Protein AF-A0A5N6P739-F1 (afdb_monomer_lite)

Radius of gyration: 19.02 Å; chains: 1; bounding box: 38×50×59 Å

Foldseek 3Di:
DPPDCQWAFEWEQEPVRAIRDRDIDGPPDDPVNVVVVCVVPVDDPPPRPPPDDDDPDGYHYHYDYDDDDPPPPPPDDDDDD

Secondary structure (DSSP, 8-state):
------EEEEEEEETTS-EEEEEEEETT--HHHHHHHHHHT---TT---------SSSEEEEEE------------SSS--

Organism: NCBI:txid192012

InterPro domains:
  IPR029071 Ubiquitin-like domain superfamily [SSF54236] (4-72)
  IPR039540 UBL3-like, ubiquitin domain [PF13881] (6-44)
  IPR039540 UBL3-like, ubiquitin domain [PF13881] (45-77)
  IPR040015 UBL3-like [PTHR13169] (1-44)

pLDDT: mean 71.61, std 14.84, range [40.69, 91.31]

Structure (mmCIF, N/CA/C/O backbone):
data_AF-A0A5N6P739-F1
#
_entry.id   AF-A0A5N6P739-F1
#
loop_
_atom_site.group_PDB
_atom_site.id
_atom_site.type_symbol
_atom_site.label_atom_id
_atom_site.label_alt_id
_atom_site.label_comp_id
_atom_site.label_asym_id
_atom_site.label_entity_id
_atom_site.label_seq_id
_atom_site.pdbx_PDB_ins_code
_atom_site.Cartn_x
_atom_site.Cartn_y
_atom_site.Cartn_z
_atom_site.occupancy
_atom_site.B_iso_or_equiv
_atom_site.auth_seq_id
_atom_site.auth_comp_id
_atom_site.auth_asym_id
_atom_site.auth_atom_id
_atom_site.pdbx_PDB_model_num
ATOM 1 N N . MET A 1 1 ? -17.986 -8.774 24.604 1.00 40.69 1 MET A N 1
ATOM 2 C CA . MET A 1 1 ? -17.475 -7.611 23.851 1.00 40.69 1 MET A CA 1
ATOM 3 C C . MET A 1 1 ? -16.712 -8.128 22.646 1.00 40.69 1 MET A C 1
ATOM 5 O O . MET A 1 1 ? -15.645 -8.696 22.827 1.00 40.69 1 MET A O 1
ATOM 9 N N . SER A 1 2 ? -17.292 -8.035 21.447 1.00 45.78 2 SER A N 1
ATOM 10 C CA . SER A 1 2 ? -16.556 -8.296 20.206 1.00 45.78 2 SER A CA 1
ATOM 11 C C . SER A 1 2 ? -15.630 -7.103 20.017 1.00 45.78 2 SER A C 1
ATOM 13 O O . SER A 1 2 ? -16.107 -5.992 19.799 1.00 45.78 2 SER A O 1
ATOM 15 N N . GLY A 1 3 ? -14.331 -7.311 20.244 1.00 52.22 3 GLY A N 1
ATOM 16 C CA . GLY A 1 3 ? -13.323 -6.357 19.809 1.00 52.22 3 GLY A CA 1
ATOM 17 C C . GLY A 1 3 ? -13.503 -6.217 18.310 1.00 52.22 3 GLY A C 1
ATOM 18 O O . GLY A 1 3 ? -13.252 -7.166 17.568 1.00 52.22 3 GLY A O 1
ATOM 19 N N . VAL A 1 4 ? -14.061 -5.083 17.899 1.00 55.47 4 VAL A N 1
ATOM 20 C CA . VAL A 1 4 ? -14.041 -4.632 16.515 1.00 55.47 4 VAL A CA 1
ATOM 21 C C . VAL A 1 4 ? -12.622 -4.869 16.019 1.00 55.47 4 VAL A C 1
ATOM 23 O O . VAL A 1 4 ? -11.660 -4.525 16.705 1.00 55.47 4 VAL A O 1
ATOM 26 N N . GLN A 1 5 ? -12.477 -5.535 14.877 1.00 59.16 5 GLN A N 1
ATOM 27 C CA . GLN A 1 5 ? -11.187 -5.578 14.207 1.00 59.16 5 GLN A CA 1
ATOM 28 C C . GLN A 1 5 ? -10.932 -4.156 13.706 1.00 59.16 5 GLN A C 1
ATOM 30 O O . GLN A 1 5 ? -11.217 -3.817 12.562 1.00 59.16 5 GLN A O 1
ATOM 35 N N . ASP A 1 6 ? -10.460 -3.296 14.611 1.00 73.62 6 ASP A N 1
ATOM 36 C CA . ASP A 1 6 ? -10.076 -1.915 14.340 1.00 73.62 6 ASP A CA 1
ATOM 37 C C . ASP A 1 6 ? -8.855 -1.863 13.416 1.00 73.62 6 ASP A C 1
ATOM 39 O O . ASP A 1 6 ? -8.405 -0.774 13.068 1.00 73.62 6 ASP A O 1
ATOM 43 N N . SER A 1 7 ? -8.319 -3.019 13.006 1.00 80.12 7 SER A N 1
ATOM 44 C CA . SER A 1 7 ? -7.244 -3.175 12.044 1.00 80.12 7 SER A CA 1
ATOM 45 C C . SER A 1 7 ? -7.549 -4.220 10.961 1.00 80.12 7 SER A C 1
ATOM 47 O O . SER A 1 7 ? -8.209 -5.230 11.183 1.00 80.12 7 SER A O 1
ATOM 49 N N . LEU A 1 8 ? -7.062 -3.937 9.756 1.00 83.06 8 LEU A N 1
ATOM 50 C CA . LEU A 1 8 ? -7.192 -4.694 8.522 1.00 83.06 8 LEU A CA 1
ATOM 51 C C . LEU A 1 8 ? -5.802 -5.143 8.079 1.00 83.06 8 LEU A C 1
ATOM 53 O O . LEU A 1 8 ? -4.858 -4.349 8.067 1.00 83.06 8 LEU A O 1
ATOM 57 N N . GLU A 1 9 ? -5.672 -6.398 7.669 1.00 85.44 9 GLU A N 1
ATOM 58 C CA . GLU A 1 9 ? -4.447 -6.885 7.046 1.00 85.44 9 GLU A CA 1
ATOM 59 C C . GLU A 1 9 ? -4.476 -6.589 5.549 1.00 85.44 9 GLU A C 1
ATOM 61 O O . GLU A 1 9 ? -5.349 -7.055 4.815 1.00 85.44 9 GLU A O 1
ATOM 66 N N . ILE A 1 10 ? -3.515 -5.792 5.091 1.00 86.31 10 ILE A N 1
ATOM 67 C CA . ILE A 1 10 ? -3.410 -5.356 3.703 1.00 86.31 10 ILE A CA 1
ATOM 68 C C . ILE A 1 10 ? -2.100 -5.879 3.118 1.00 86.31 10 ILE A C 1
ATOM 70 O O . ILE A 1 10 ? -1.028 -5.705 3.704 1.00 86.31 10 ILE A O 1
ATOM 74 N N . ARG A 1 11 ? -2.186 -6.504 1.942 1.00 86.06 11 ARG A N 1
ATOM 75 C CA . ARG A 1 11 ? -1.037 -6.813 1.083 1.00 86.06 11 ARG A CA 1
ATOM 76 C C . ARG A 1 11 ? -1.101 -5.962 -0.181 1.00 86.06 11 ARG A C 1
ATOM 78 O O . ARG A 1 11 ? -2.183 -5.755 -0.734 1.00 86.06 11 ARG A O 1
ATOM 85 N N . PHE A 1 12 ? 0.044 -5.489 -0.643 1.00 86.81 12 PHE A N 1
ATOM 86 C CA . PHE A 1 12 ? 0.157 -4.641 -1.820 1.00 86.81 12 PHE A CA 1
ATOM 87 C C . PHE A 1 12 ? 0.789 -5.415 -2.965 1.00 86.81 12 PHE A C 1
ATOM 89 O O . PHE A 1 12 ? 1.943 -5.812 -2.870 1.00 86.81 12 PHE A O 1
ATOM 96 N N . ARG A 1 13 ? 0.047 -5.601 -4.051 1.00 85.81 13 ARG A N 1
ATOM 97 C CA . ARG A 1 13 ? 0.543 -6.217 -5.278 1.00 85.81 13 ARG A CA 1
ATOM 98 C C . ARG A 1 13 ? 1.042 -5.147 -6.229 1.00 85.81 13 ARG A C 1
ATOM 100 O O . ARG A 1 13 ? 0.268 -4.281 -6.637 1.00 85.81 13 ARG A O 1
ATOM 107 N N . LEU A 1 14 ? 2.311 -5.208 -6.586 1.00 85.06 14 LEU A N 1
ATOM 108 C CA . LEU A 1 14 ? 2.922 -4.337 -7.577 1.00 85.06 14 LEU A CA 1
ATOM 109 C C . LEU A 1 14 ? 2.710 -4.882 -9.002 1.00 85.06 14 LEU A C 1
ATOM 111 O O . LEU A 1 14 ? 2.348 -6.041 -9.210 1.00 85.06 14 LEU A O 1
ATOM 115 N N . ILE A 1 15 ? 2.937 -4.027 -10.003 1.00 80.25 15 ILE A N 1
ATOM 116 C CA . ILE A 1 15 ? 2.775 -4.359 -11.433 1.00 80.25 15 ILE A CA 1
ATOM 117 C C . ILE A 1 15 ? 3.787 -5.382 -11.963 1.00 80.25 15 ILE A C 1
ATOM 119 O O . ILE A 1 15 ? 3.548 -6.005 -12.992 1.00 80.25 15 ILE A O 1
ATOM 123 N N . ASP A 1 16 ? 4.916 -5.542 -11.281 1.00 78.00 16 ASP A N 1
ATOM 124 C CA . ASP A 1 16 ? 5.939 -6.548 -11.575 1.00 78.00 16 ASP A CA 1
ATOM 125 C C . ASP A 1 16 ? 5.542 -7.944 -11.054 1.00 78.00 16 ASP A C 1
ATOM 127 O O . ASP A 1 16 ? 6.255 -8.917 -11.294 1.00 78.00 16 ASP A O 1
ATOM 131 N N . GLY A 1 17 ? 4.401 -8.051 -10.360 1.00 75.50 17 GLY A N 1
ATOM 132 C CA . GLY A 1 17 ? 3.937 -9.274 -9.709 1.00 75.50 17 GLY A CA 1
ATOM 133 C C . GLY A 1 17 ? 4.521 -9.486 -8.312 1.00 75.50 17 GLY A C 1
ATOM 134 O O . GLY A 1 17 ? 4.201 -10.492 -7.678 1.00 75.50 17 GLY A O 1
ATOM 135 N N . SER A 1 18 ? 5.343 -8.556 -7.815 1.00 77.81 18 SER A N 1
ATOM 136 C CA . SER A 1 18 ? 5.855 -8.585 -6.448 1.00 77.81 18 SER A CA 1
ATOM 137 C C . SER A 1 18 ? 4.749 -8.209 -5.465 1.00 77.81 18 SER A C 1
ATOM 139 O O . SER A 1 18 ? 4.036 -7.224 -5.653 1.00 77.81 18 SER A O 1
ATOM 141 N N . ASP A 1 19 ? 4.626 -8.968 -4.381 1.00 80.69 19 ASP A N 1
ATOM 142 C CA . ASP A 1 19 ? 3.698 -8.668 -3.293 1.00 80.69 19 ASP A CA 1
ATOM 143 C C . ASP A 1 19 ? 4.480 -8.131 -2.079 1.00 80.69 19 ASP A C 1
ATOM 145 O O . ASP A 1 19 ? 5.412 -8.770 -1.592 1.00 80.69 19 ASP A O 1
ATOM 149 N N . ILE A 1 20 ? 4.080 -6.966 -1.568 1.00 81.50 20 ILE A N 1
ATOM 150 C CA . ILE A 1 20 ? 4.536 -6.388 -0.301 1.00 81.50 20 ILE A CA 1
ATOM 151 C C . ILE A 1 20 ? 3.473 -6.695 0.764 1.00 81.50 20 ILE A C 1
ATOM 153 O O . ILE A 1 20 ? 2.381 -6.125 0.734 1.00 81.50 20 ILE A O 1
ATOM 157 N N . GLY A 1 21 ? 3.765 -7.564 1.734 1.00 70.19 21 GLY A N 1
ATOM 158 C CA . GLY A 1 21 ? 2.894 -7.789 2.903 1.00 70.19 21 GLY A CA 1
ATOM 159 C C . GLY A 1 21 ? 2.602 -9.263 3.215 1.00 70.19 21 GLY A C 1
ATOM 160 O O . GLY A 1 21 ? 3.195 -10.138 2.584 1.00 70.19 21 GLY A O 1
ATOM 161 N N . PRO A 1 22 ? 1.702 -9.561 4.183 1.00 76.19 22 PRO A N 1
ATOM 162 C CA . PRO A 1 22 ? 0.646 -8.693 4.738 1.00 76.19 22 PRO A CA 1
ATOM 163 C C . PRO A 1 22 ? 1.093 -7.763 5.883 1.00 76.19 22 PRO A C 1
ATOM 165 O O . PRO A 1 22 ? 1.978 -8.098 6.667 1.00 76.19 22 PRO A O 1
ATOM 168 N N . LYS A 1 23 ? 0.463 -6.585 5.990 1.00 81.19 23 LYS A N 1
ATOM 169 C CA . LYS A 1 23 ? 0.678 -5.608 7.072 1.00 81.19 23 LYS A CA 1
ATOM 170 C C . LYS A 1 23 ? -0.650 -5.167 7.683 1.00 81.19 23 LYS A C 1
ATOM 172 O O . LYS A 1 23 ? -1.609 -4.915 6.964 1.00 81.19 23 LYS A O 1
ATOM 177 N N . SER A 1 24 ? -0.687 -5.042 9.008 1.00 84.25 24 SER A N 1
ATOM 178 C CA . SER A 1 24 ? -1.861 -4.570 9.744 1.00 84.25 24 SER A CA 1
ATOM 179 C C . SER A 1 24 ? -1.939 -3.040 9.719 1.00 84.25 24 SER A C 1
ATOM 181 O O . SER A 1 24 ? -0.981 -2.353 10.084 1.00 84.25 24 SER A O 1
ATOM 183 N N . PHE A 1 25 ? -3.076 -2.507 9.284 1.00 86.56 25 PHE A N 1
ATOM 184 C CA . PHE A 1 25 ? -3.395 -1.081 9.285 1.00 86.56 25 PHE A CA 1
ATOM 185 C C . PHE A 1 25 ? -4.704 -0.854 10.018 1.00 86.56 25 PHE A C 1
ATOM 187 O O . PHE A 1 25 ? -5.601 -1.670 9.866 1.00 86.56 25 PHE A O 1
ATOM 194 N N . PRO A 1 26 ? -4.880 0.242 10.764 1.00 87.50 26 PRO A N 1
ATOM 195 C CA . PRO A 1 26 ? -6.176 0.525 11.354 1.00 87.50 26 PRO A CA 1
ATOM 196 C C . PRO A 1 26 ? -7.248 0.695 10.265 1.00 87.50 26 PRO A C 1
ATOM 198 O O . PRO A 1 26 ? -6.957 1.209 9.187 1.00 87.50 26 PRO A O 1
ATOM 201 N N . ALA A 1 27 ? -8.498 0.330 10.545 1.00 83.62 27 ALA A N 1
ATOM 202 C CA . ALA A 1 27 ? -9.623 0.525 9.628 1.00 83.62 27 ALA A CA 1
ATOM 203 C C . ALA A 1 27 ? -9.833 2.013 9.273 1.00 83.62 27 ALA A C 1
ATOM 205 O O . ALA A 1 27 ? -10.319 2.337 8.194 1.00 83.62 27 ALA A O 1
ATOM 206 N N . ALA A 1 28 ? -9.399 2.919 10.156 1.00 86.31 28 ALA A N 1
ATOM 207 C CA . ALA A 1 28 ? -9.383 4.366 9.942 1.00 86.31 28 ALA A CA 1
ATOM 208 C C . ALA A 1 28 ? -8.120 4.888 9.218 1.00 86.31 28 ALA A C 1
ATOM 210 O O . ALA A 1 28 ? -7.940 6.102 9.101 1.00 86.31 28 ALA A O 1
ATOM 211 N N . ALA A 1 29 ? -7.209 4.015 8.766 1.00 88.19 29 ALA A N 1
ATOM 212 C CA . ALA A 1 29 ? -5.995 4.434 8.072 1.00 88.19 29 ALA A CA 1
ATOM 213 C C . ALA A 1 29 ? -6.329 5.203 6.789 1.00 88.19 29 ALA A C 1
ATOM 215 O O . ALA A 1 29 ? -7.121 4.766 5.955 1.00 88.19 29 ALA A O 1
ATOM 216 N N . SER A 1 30 ? -5.666 6.342 6.600 1.00 91.31 30 SER A N 1
ATOM 217 C CA . SER A 1 30 ? -5.789 7.111 5.367 1.00 91.31 30 SER A CA 1
ATOM 218 C C . SER A 1 30 ? -4.995 6.466 4.228 1.00 91.31 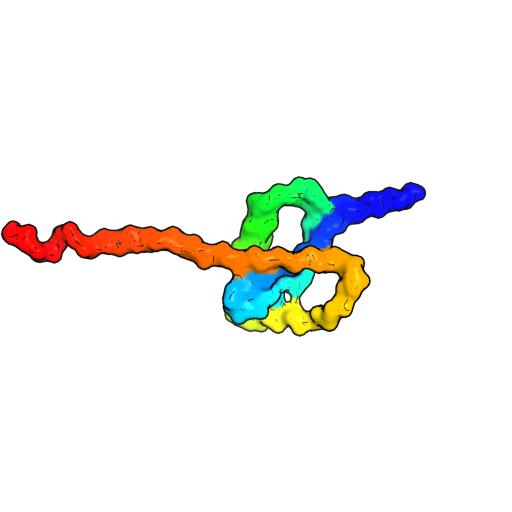30 SER A C 1
ATOM 220 O O . SER A 1 30 ? -3.968 5.817 4.443 1.00 91.31 30 SER A O 1
ATOM 222 N N . VAL A 1 31 ? -5.404 6.740 2.988 1.00 89.06 31 VAL A N 1
ATOM 223 C CA . VAL A 1 31 ? -4.648 6.336 1.790 1.00 89.06 31 VAL A CA 1
ATOM 224 C C . VAL A 1 31 ? -3.225 6.910 1.796 1.00 89.06 31 VAL A C 1
ATOM 226 O O . VAL A 1 31 ? -2.308 6.266 1.293 1.00 89.06 31 VAL A O 1
ATOM 229 N N . ALA A 1 32 ? -3.012 8.089 2.391 1.00 90.00 32 ALA A N 1
ATOM 230 C CA . ALA A 1 32 ? -1.677 8.662 2.548 1.00 90.00 32 ALA A CA 1
ATOM 231 C C . ALA A 1 32 ? -0.787 7.756 3.411 1.00 90.00 32 ALA A C 1
ATOM 233 O O . ALA A 1 32 ? 0.300 7.390 2.982 1.00 90.00 32 ALA A O 1
ATOM 234 N N . SER A 1 33 ? -1.280 7.294 4.563 1.00 88.94 33 SER A N 1
ATOM 235 C CA . SER A 1 33 ? -0.544 6.376 5.440 1.00 88.94 33 SER A CA 1
ATOM 236 C C . SER A 1 33 ? -0.216 5.040 4.757 1.00 88.94 33 SER A C 1
ATOM 238 O O . SER A 1 33 ? 0.869 4.492 4.959 1.00 88.94 33 SER A O 1
ATOM 240 N N . LEU A 1 34 ? -1.127 4.531 3.917 1.00 88.12 34 LEU A N 1
ATOM 241 C CA . LEU A 1 34 ? -0.875 3.338 3.100 1.00 88.12 34 LEU A CA 1
ATOM 242 C C . LEU A 1 34 ? 0.249 3.590 2.086 1.00 88.12 34 LEU A C 1
ATOM 244 O O . LEU A 1 34 ? 1.183 2.794 2.004 1.00 88.12 34 LEU A O 1
ATOM 248 N N . LYS A 1 35 ? 0.200 4.716 1.362 1.00 87.19 35 LYS A N 1
ATOM 249 C CA . LYS A 1 35 ? 1.240 5.113 0.398 1.00 87.19 35 LYS A CA 1
ATOM 250 C C . LYS A 1 35 ? 2.609 5.255 1.054 1.00 87.19 35 LYS A C 1
ATOM 252 O O . LYS A 1 35 ? 3.564 4.675 0.551 1.00 87.19 35 LYS A O 1
ATOM 257 N N . GLU A 1 36 ? 2.701 5.944 2.188 1.00 88.62 36 GLU A N 1
ATOM 258 C CA . GLU A 1 36 ? 3.960 6.087 2.932 1.00 88.62 36 GLU A CA 1
ATOM 259 C C . GLU A 1 36 ? 4.525 4.730 3.366 1.00 88.62 36 GLU A C 1
ATOM 261 O O . GLU A 1 36 ? 5.727 4.480 3.257 1.00 88.62 36 GLU A O 1
ATOM 266 N N . SER A 1 37 ? 3.661 3.809 3.807 1.00 85.19 37 SER A N 1
ATOM 267 C CA . SER A 1 37 ? 4.087 2.453 4.155 1.00 85.19 37 SER A CA 1
ATOM 268 C C . SER A 1 37 ? 4.643 1.699 2.953 1.00 85.19 37 SER A C 1
ATOM 270 O O . SER A 1 37 ? 5.671 1.038 3.082 1.00 85.19 37 SER A O 1
ATOM 272 N N . ILE A 1 38 ? 3.971 1.788 1.804 1.00 85.00 38 ILE A N 1
ATOM 273 C CA . ILE A 1 38 ? 4.420 1.159 0.561 1.00 85.00 38 ILE A CA 1
ATOM 274 C C . ILE A 1 38 ? 5.767 1.745 0.125 1.00 85.00 38 ILE A C 1
ATOM 276 O O . ILE A 1 38 ? 6.664 0.989 -0.218 1.00 85.00 38 ILE A O 1
ATOM 280 N N . LEU A 1 39 ? 5.935 3.070 0.168 1.00 84.31 39 LEU A N 1
ATOM 281 C CA . LEU A 1 39 ? 7.197 3.735 -0.175 1.00 84.31 39 LEU A CA 1
ATOM 282 C C . LEU A 1 39 ? 8.331 3.342 0.783 1.00 84.31 39 LEU A C 1
ATOM 284 O O . LEU A 1 39 ? 9.458 3.118 0.350 1.00 84.31 39 LEU A O 1
ATOM 288 N N . SER A 1 40 ? 8.029 3.205 2.075 1.00 84.19 40 SER A N 1
ATOM 289 C CA . SER A 1 40 ? 9.002 2.791 3.095 1.00 84.19 40 SER A CA 1
ATOM 290 C C . SER A 1 40 ? 9.440 1.333 2.943 1.00 84.19 40 SER A C 1
ATOM 292 O O . SER A 1 40 ? 10.586 0.992 3.228 1.00 84.19 40 SER A O 1
ATOM 294 N N . GLN A 1 41 ? 8.517 0.467 2.523 1.00 78.44 41 GLN A N 1
ATOM 295 C CA . GLN A 1 41 ? 8.733 -0.969 2.323 1.00 78.44 41 GLN A CA 1
ATOM 296 C C . GLN A 1 41 ? 8.974 -1.326 0.859 1.00 78.44 41 GLN A C 1
ATOM 298 O O . GLN A 1 41 ? 8.948 -2.507 0.514 1.00 78.44 41 GLN A O 1
ATOM 303 N N . TRP A 1 42 ? 9.166 -0.321 0.001 1.00 79.38 42 TRP A N 1
ATOM 304 C CA . TRP A 1 42 ? 9.317 -0.523 -1.429 1.00 79.38 42 TRP A CA 1
ATOM 305 C C . TRP A 1 42 ? 10.396 -1.581 -1.657 1.00 79.38 42 TRP A C 1
ATOM 307 O O . TRP A 1 42 ? 11.466 -1.469 -1.045 1.00 79.38 42 TRP A O 1
ATOM 317 N N . PRO A 1 43 ? 10.119 -2.627 -2.455 1.00 68.56 43 PRO A N 1
ATOM 318 C CA . PRO A 1 43 ? 10.958 -3.809 -2.491 1.00 68.56 43 PRO A CA 1
ATOM 319 C C . PRO A 1 43 ? 12.381 -3.410 -2.865 1.00 68.56 43 PRO A C 1
ATOM 321 O O . PRO A 1 43 ? 12.669 -2.986 -3.985 1.00 68.56 43 PRO A O 1
ATOM 324 N N . LYS A 1 44 ? 13.286 -3.539 -1.894 1.00 6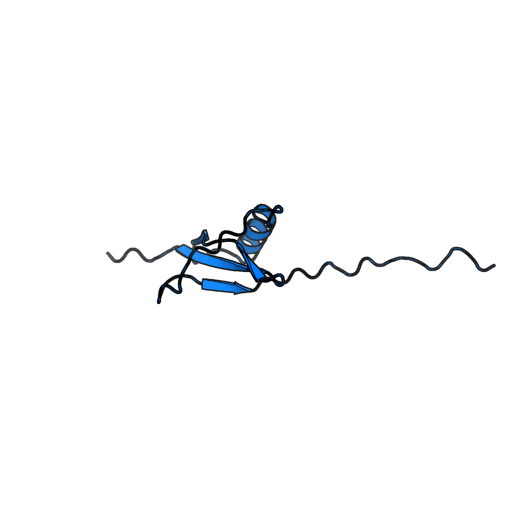2.09 44 LYS A N 1
ATOM 325 C CA . LYS A 1 44 ? 14.713 -3.635 -2.176 1.00 62.09 44 LYS A CA 1
ATOM 326 C C . LYS A 1 44 ? 14.910 -5.009 -2.802 1.00 62.09 44 LYS A C 1
ATOM 328 O O . LYS A 1 44 ? 14.315 -5.982 -2.343 1.00 62.09 44 LYS A O 1
ATOM 333 N N . VAL A 1 45 ? 15.687 -5.070 -3.881 1.00 51.06 45 VAL A N 1
ATOM 334 C CA . VAL A 1 45 ? 15.989 -6.300 -4.631 1.00 51.06 45 VAL A CA 1
ATOM 335 C C . VAL A 1 45 ? 16.248 -7.461 -3.656 1.00 51.06 45 VAL A C 1
ATOM 337 O O . VAL A 1 45 ? 17.278 -7.466 -2.987 1.00 51.06 45 VAL A O 1
ATOM 340 N N . GLY A 1 46 ? 15.309 -8.414 -3.545 1.00 52.41 46 GLY A N 1
ATOM 341 C CA . GLY A 1 46 ? 15.496 -9.653 -2.772 1.00 52.4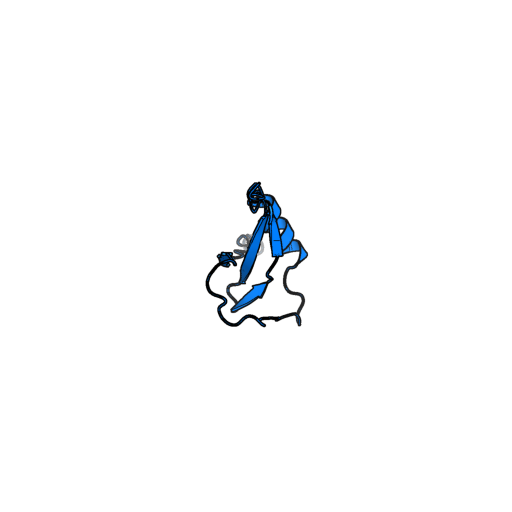1 46 GLY A CA 1
ATOM 342 C C . GLY A 1 46 ? 14.366 -10.099 -1.831 1.00 52.41 46 GLY A C 1
ATOM 343 O O . GLY A 1 46 ? 14.341 -11.275 -1.478 1.00 52.41 46 GLY A O 1
ATOM 344 N N . GLU A 1 47 ? 13.413 -9.248 -1.443 1.00 51.31 47 GLU A N 1
ATOM 345 C CA . GLU A 1 47 ? 12.341 -9.632 -0.495 1.00 51.31 47 GLU A CA 1
ATOM 346 C C . GLU A 1 47 ? 11.011 -9.971 -1.190 1.00 51.31 47 GLU A C 1
ATOM 348 O O . GLU A 1 47 ? 9.966 -9.385 -0.927 1.00 51.31 47 GLU A O 1
ATOM 353 N N . CYS A 1 48 ? 11.032 -10.968 -2.078 1.00 49.75 48 CYS A N 1
ATOM 354 C CA . CYS A 1 48 ? 9.807 -11.569 -2.612 1.00 49.75 48 CYS A CA 1
ATOM 355 C C . CYS A 1 48 ? 9.337 -12.675 -1.662 1.00 49.75 48 CYS A C 1
ATOM 357 O O . CYS A 1 48 ? 9.673 -13.846 -1.840 1.00 49.75 48 CYS A O 1
ATOM 359 N N . ARG A 1 49 ? 8.578 -12.319 -0.622 1.00 54.22 49 ARG A N 1
ATOM 360 C CA . ARG A 1 49 ? 8.049 -13.294 0.345 1.00 54.22 49 ARG A CA 1
ATOM 361 C C . ARG A 1 49 ? 6.565 -13.561 0.103 1.00 54.22 49 ARG A C 1
ATOM 363 O O . ARG A 1 49 ? 5.727 -13.294 0.954 1.00 54.22 49 ARG A O 1
ATOM 370 N N . SER A 1 50 ? 6.231 -14.121 -1.059 1.00 56.53 50 SER A N 1
ATOM 371 C CA . SER A 1 50 ? 4.897 -14.697 -1.253 1.00 56.53 50 SER A CA 1
ATOM 372 C C . SER A 1 50 ? 4.865 -16.083 -0.607 1.00 56.53 50 SER A C 1
ATOM 374 O O . SER A 1 50 ? 5.328 -17.061 -1.186 1.00 56.53 50 SER A O 1
ATOM 376 N N . VAL A 1 51 ? 4.402 -16.153 0.643 1.00 57.00 51 VAL A N 1
ATOM 377 C CA . VAL A 1 51 ? 4.258 -17.413 1.403 1.00 57.00 51 VAL A CA 1
ATOM 378 C C . VAL A 1 51 ? 2.809 -17.769 1.715 1.00 57.00 51 VAL A C 1
ATOM 380 O O . VAL A 1 51 ? 2.573 -18.651 2.533 1.00 57.00 51 VAL A O 1
ATOM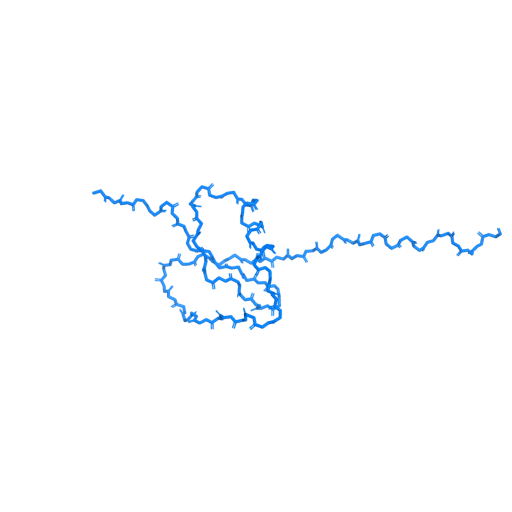 383 N N . LEU A 1 52 ? 1.821 -17.123 1.091 1.00 55.47 52 LEU A N 1
ATOM 384 C CA . LEU A 1 52 ? 0.437 -17.335 1.499 1.00 55.47 52 LEU A CA 1
ATOM 385 C C . LEU A 1 52 ? -0.437 -17.899 0.385 1.00 55.47 52 LEU A C 1
ATOM 387 O O . LEU A 1 52 ? -0.967 -17.178 -0.459 1.00 55.47 52 LEU A O 1
ATOM 391 N N . CYS A 1 53 ? -0.589 -19.222 0.463 1.00 50.06 53 CYS A N 1
ATOM 392 C CA . CYS A 1 53 ? -1.750 -19.968 0.007 1.00 50.06 53 CYS A CA 1
ATOM 393 C C . CYS A 1 53 ? -3.024 -19.212 0.398 1.00 50.06 53 CYS A C 1
ATOM 395 O O . CYS A 1 53 ? -3.129 -18.754 1.531 1.00 50.06 53 CYS A O 1
ATOM 397 N N . ASP A 1 54 ? -3.955 -19.078 -0.540 1.00 51.62 54 ASP A N 1
ATOM 398 C CA . ASP A 1 54 ? -5.233 -18.380 -0.397 1.00 51.62 54 ASP A CA 1
ATOM 399 C C . ASP A 1 54 ? -5.956 -18.802 0.902 1.00 51.62 54 ASP A C 1
ATOM 401 O O . ASP A 1 54 ? -6.576 -19.863 0.965 1.00 51.62 54 ASP A O 1
ATOM 405 N N . VAL A 1 55 ? -5.803 -18.022 1.982 1.00 53.09 55 VAL A N 1
ATOM 406 C CA . VAL A 1 55 ? -6.569 -18.218 3.218 1.00 53.09 55 VAL A CA 1
ATOM 407 C C . VAL A 1 55 ? -7.912 -17.530 2.993 1.00 53.09 55 VAL A C 1
ATOM 409 O O . VAL A 1 55 ? -7.940 -16.302 2.850 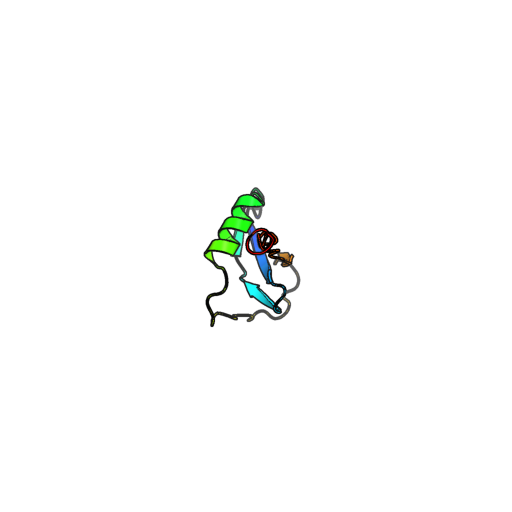1.00 53.09 55 VAL A O 1
ATOM 412 N N . PRO A 1 56 ? -9.029 -18.274 2.947 1.00 50.31 56 PRO A N 1
ATOM 413 C CA . PRO A 1 56 ? -10.333 -17.676 2.735 1.00 50.31 56 PRO A CA 1
ATOM 414 C C . PRO A 1 56 ? -10.716 -16.857 3.973 1.00 50.31 56 PRO A C 1
ATOM 416 O O . PRO A 1 56 ? -11.100 -17.407 5.001 1.00 50.31 56 PRO A O 1
ATOM 419 N N . GLY A 1 57 ? -10.620 -15.529 3.859 1.00 59.66 57 GLY A N 1
ATOM 420 C CA . GLY A 1 57 ? -11.338 -14.599 4.735 1.00 59.66 57 GLY A CA 1
ATOM 421 C C . GLY A 1 57 ? -10.500 -13.738 5.682 1.00 59.66 57 GLY A C 1
ATOM 422 O O . GLY A 1 57 ? -10.706 -13.801 6.889 1.00 59.66 57 GLY A O 1
ATOM 423 N N . GLY A 1 58 ? -9.637 -12.854 5.166 1.00 68.56 58 GLY A N 1
ATOM 424 C CA . GLY A 1 58 ? -9.095 -11.798 6.036 1.00 68.56 58 GLY A CA 1
ATOM 425 C C . GLY A 1 58 ? -8.169 -10.762 5.409 1.00 68.56 58 GLY A C 1
ATOM 426 O O . GLY A 1 58 ? -8.109 -9.641 5.903 1.00 68.56 58 GLY A O 1
ATOM 427 N N . ILE A 1 59 ? -7.475 -11.094 4.316 1.00 77.56 59 ILE A N 1
ATOM 428 C CA . ILE A 1 59 ? -6.433 -10.212 3.770 1.00 77.56 59 ILE A CA 1
ATOM 429 C C . ILE A 1 59 ? -6.944 -9.441 2.558 1.00 77.56 59 ILE A C 1
ATOM 431 O O . ILE A 1 59 ? -7.312 -10.011 1.527 1.00 77.56 59 ILE A O 1
ATOM 435 N N . ILE A 1 60 ? -6.899 -8.118 2.659 1.00 83.25 60 ILE A N 1
ATOM 436 C CA . ILE A 1 60 ? -7.222 -7.211 1.562 1.00 83.25 60 ILE A CA 1
ATOM 437 C C . ILE A 1 60 ? -6.004 -7.125 0.641 1.00 83.25 60 ILE A C 1
ATOM 439 O O . ILE A 1 60 ? -4.905 -6.767 1.060 1.00 83.25 60 ILE A O 1
ATOM 443 N N . THR A 1 61 ? -6.195 -7.442 -0.639 1.00 85.50 61 THR A N 1
ATOM 444 C CA . THR A 1 61 ? -5.150 -7.295 -1.664 1.00 85.50 61 THR A CA 1
ATOM 445 C C . THR A 1 61 ? -5.358 -5.993 -2.422 1.00 85.50 61 THR A C 1
ATOM 447 O O . THR A 1 61 ? -6.335 -5.862 -3.156 1.00 85.50 61 THR A O 1
ATOM 450 N N . MET A 1 62 ? -4.442 -5.042 -2.282 1.00 87.50 62 MET A N 1
ATOM 451 C CA . MET A 1 62 ? -4.466 -3.780 -3.021 1.00 87.50 62 MET A CA 1
ATOM 452 C C . MET A 1 62 ? -3.450 -3.806 -4.160 1.00 87.50 62 MET A C 1
ATOM 454 O O . MET A 1 62 ? -2.272 -4.045 -3.927 1.00 87.50 62 MET A O 1
ATOM 458 N N . HIS A 1 63 ? -3.886 -3.529 -5.387 1.00 86.50 63 HIS A N 1
ATOM 459 C CA . HIS A 1 63 ? -2.983 -3.396 -6.531 1.00 86.50 63 HIS A CA 1
ATOM 460 C C . HIS A 1 63 ? -2.419 -1.973 -6.579 1.00 86.50 63 HIS A C 1
ATOM 462 O O . HIS A 1 63 ? -3.177 -1.002 -6.559 1.00 86.50 63 HIS A O 1
ATOM 468 N N . VAL A 1 64 ? -1.096 -1.844 -6.637 1.00 86.38 64 VAL A N 1
ATOM 469 C CA . VAL A 1 64 ? -0.383 -0.565 -6.607 1.00 86.38 64 VAL A CA 1
ATOM 470 C C . VAL A 1 64 ? 0.336 -0.353 -7.932 1.00 86.38 64 VAL A C 1
ATOM 472 O O . VAL A 1 64 ? 1.131 -1.180 -8.374 1.00 86.38 64 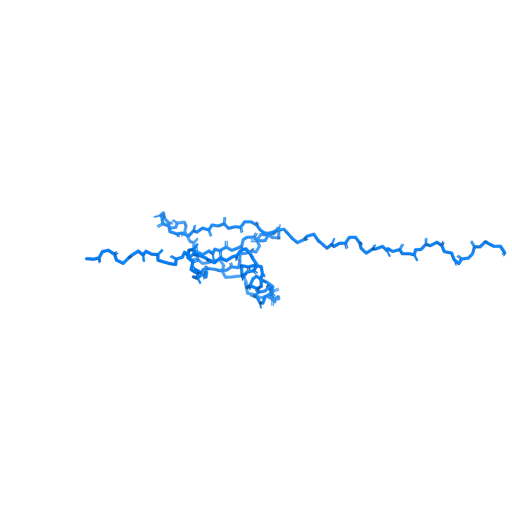VAL A O 1
ATOM 475 N N . VAL A 1 65 ? 0.079 0.801 -8.545 1.00 86.06 65 VAL A N 1
ATOM 476 C CA . VAL A 1 65 ? 0.724 1.246 -9.781 1.00 86.06 65 VAL A CA 1
ATOM 477 C C . VAL A 1 65 ? 1.491 2.526 -9.483 1.00 86.06 65 VAL A C 1
ATOM 479 O O . VAL A 1 65 ? 0.906 3.509 -9.026 1.00 86.06 65 VAL A O 1
ATOM 482 N N . VAL A 1 66 ? 2.799 2.520 -9.739 1.00 82.44 66 VAL A N 1
ATOM 483 C CA . VAL A 1 66 ? 3.629 3.725 -9.658 1.00 82.44 66 VAL A CA 1
ATOM 484 C C . VAL A 1 66 ? 3.861 4.250 -11.061 1.00 82.44 66 VAL A C 1
ATOM 486 O O . VAL A 1 66 ? 4.690 3.744 -11.812 1.00 82.44 66 VAL A O 1
ATOM 489 N N . SER A 1 67 ? 3.115 5.292 -11.402 1.00 78.69 67 SER A N 1
ATOM 490 C CA . SER A 1 67 ? 3.383 6.103 -12.580 1.00 78.69 67 SER A CA 1
ATOM 491 C C . SER A 1 67 ? 4.401 7.164 -12.187 1.00 78.69 67 SER A C 1
ATOM 493 O O . SER A 1 67 ? 4.064 8.106 -11.468 1.00 78.69 67 SER A O 1
ATOM 495 N N . GLN A 1 68 ? 5.653 7.020 -12.627 1.00 69.06 68 GLN A N 1
ATOM 496 C CA . GLN A 1 68 ? 6.587 8.140 -12.559 1.00 69.06 68 GLN A CA 1
ATOM 497 C C . GLN A 1 68 ? 5.985 9.292 -13.370 1.00 69.06 68 GLN A C 1
ATOM 499 O O . GLN A 1 68 ? 5.546 9.053 -14.503 1.00 69.06 68 GLN A O 1
ATOM 504 N N . PRO A 1 69 ? 5.923 10.522 -12.823 1.00 71.56 69 PRO A N 1
ATOM 505 C CA . PRO A 1 69 ? 5.539 11.659 -13.637 1.00 71.56 69 PRO A CA 1
ATOM 506 C C . PRO A 1 69 ? 6.482 11.681 -14.844 1.00 71.56 69 PRO A C 1
ATOM 508 O O . PRO A 1 69 ? 7.684 11.434 -14.666 1.00 71.56 69 PRO A O 1
ATOM 511 N N . PRO A 1 70 ? 5.969 11.904 -16.066 1.00 61.03 70 PRO A N 1
ATOM 512 C CA . PRO A 1 70 ? 6.833 12.050 -17.219 1.00 61.03 70 PRO A CA 1
ATOM 513 C C . PRO A 1 70 ? 7.844 13.134 -16.867 1.00 61.03 70 PRO A C 1
ATOM 515 O O . PRO A 1 70 ? 7.477 14.277 -16.616 1.00 61.03 70 PRO A O 1
ATOM 518 N N . GLN A 1 71 ? 9.117 12.750 -16.772 1.00 58.03 71 GLN A N 1
ATOM 519 C CA . GLN A 1 71 ? 10.204 13.710 -16.734 1.00 58.03 71 GLN A CA 1
ATOM 520 C C . GLN A 1 71 ? 9.975 14.561 -17.984 1.00 58.03 71 GLN A C 1
ATOM 522 O O . GLN A 1 71 ? 10.023 14.018 -19.093 1.00 58.03 71 GLN A O 1
ATOM 527 N N . GLU A 1 72 ? 9.631 15.840 -17.836 1.00 55.94 72 GLU A N 1
ATOM 528 C CA . GLU A 1 72 ? 9.684 16.784 -18.946 1.00 55.94 72 GLU A CA 1
ATOM 529 C C . GLU A 1 72 ? 11.149 16.832 -19.374 1.00 55.94 72 GLU A C 1
ATOM 531 O O . GLU A 1 72 ? 11.972 17.584 -18.861 1.00 55.94 72 GLU A O 1
ATOM 536 N N . LYS A 1 73 ? 11.510 15.918 -20.270 1.00 49.84 73 LYS A N 1
ATOM 537 C CA . LYS A 1 73 ? 12.791 15.867 -20.951 1.00 49.84 73 LYS A CA 1
ATOM 538 C C . LYS A 1 73 ? 12.827 17.083 -21.862 1.00 49.84 73 LYS A C 1
ATOM 540 O O . LYS A 1 73 ? 12.492 16.999 -23.041 1.00 49.84 73 LYS A O 1
ATOM 545 N N . GLY A 1 74 ? 13.199 18.219 -21.274 1.00 50.38 74 GLY A N 1
ATOM 546 C CA . GLY A 1 74 ? 13.465 19.490 -21.933 1.00 50.38 74 GLY A CA 1
ATOM 547 C C . GLY A 1 74 ? 14.624 19.345 -22.911 1.00 50.38 74 GLY A C 1
ATOM 548 O O . GLY A 1 74 ? 15.745 19.754 -22.646 1.00 50.38 74 GLY A O 1
ATOM 549 N N . THR A 1 75 ? 14.352 18.734 -24.058 1.00 57.16 75 THR A N 1
ATOM 550 C CA . THR A 1 75 ? 15.249 18.682 -25.211 1.00 57.16 75 THR A CA 1
ATOM 551 C C . THR A 1 75 ? 14.618 19.500 -26.315 1.00 57.16 75 THR A C 1
ATOM 553 O O . THR A 1 75 ? 14.059 18.932 -27.243 1.00 57.16 75 THR A O 1
ATOM 556 N N . ARG A 1 76 ? 14.675 20.837 -26.212 1.00 55.44 76 ARG A N 1
ATOM 557 C CA . ARG A 1 76 ? 14.584 21.708 -27.396 1.00 55.44 76 ARG A CA 1
ATOM 558 C C . ARG A 1 76 ? 14.905 23.183 -27.127 1.00 55.44 76 ARG A C 1
ATOM 560 O O . ARG A 1 76 ? 14.034 24.027 -27.276 1.00 55.44 76 ARG A O 1
ATOM 567 N N . SER A 1 77 ? 16.152 23.517 -26.801 1.00 50.88 77 SER A N 1
ATOM 568 C CA . SER A 1 77 ? 16.755 24.735 -27.375 1.00 50.88 77 SER A CA 1
ATOM 569 C C . SER A 1 77 ? 18.268 24.756 -27.180 1.00 50.88 77 SER A C 1
ATOM 571 O O . SER A 1 77 ? 18.837 25.589 -26.486 1.00 50.88 77 SER A O 1
ATOM 573 N N . GLN A 1 78 ? 18.940 23.797 -27.800 1.00 60.44 78 GLN A N 1
ATOM 574 C CA . GLN A 1 78 ? 20.321 23.990 -28.206 1.00 60.44 78 GLN A CA 1
ATOM 575 C C . GLN A 1 78 ? 20.383 23.466 -29.639 1.00 60.44 78 GLN A C 1
ATOM 577 O O . GLN A 1 78 ? 20.018 22.318 -29.867 1.00 60.44 78 GLN A O 1
ATOM 582 N N . MET A 1 79 ? 20.781 24.327 -30.581 1.00 68.38 79 MET A N 1
ATOM 583 C CA . MET A 1 79 ? 20.876 24.125 -32.044 1.00 68.38 79 MET A CA 1
ATOM 584 C C . MET A 1 79 ? 19.673 24.584 -32.879 1.00 68.38 79 MET A C 1
ATOM 586 O O . MET A 1 79 ? 18.810 23.797 -33.256 1.00 68.38 79 MET A O 1
ATOM 590 N N . TYR A 1 80 ? 19.710 25.886 -33.186 1.00 53.09 80 TYR A N 1
ATOM 591 C CA . TYR A 1 80 ? 19.180 26.630 -34.344 1.00 53.09 80 TYR A CA 1
ATOM 592 C C . TYR A 1 80 ? 18.854 28.027 -33.782 1.00 53.09 80 TYR A C 1
ATOM 594 O O . TYR A 1 80 ? 17.903 28.161 -33.025 1.00 53.09 80 TYR A O 1
ATOM 602 N N . ARG A 1 81 ? 19.619 29.094 -33.992 1.00 50.44 81 ARG A N 1
ATOM 603 C CA . ARG A 1 81 ? 20.462 29.505 -35.107 1.00 50.44 81 ARG A CA 1
ATOM 604 C C . ARG A 1 81 ? 21.452 30.558 -34.595 1.00 50.44 81 ARG A C 1
ATOM 606 O O . ARG A 1 81 ? 21.106 31.208 -33.584 1.00 50.44 81 ARG A O 1
#

Sequence (81 aa):
MSGVQDSLEIRFRLIDGSDIGPKSFPAAASVASLKESILSQWPKVGECRSVLCDVPGGIITMHVVVSQPPQEKGTRSQMYR